Protein AF-A0A4Y2MZA9-F1 (afdb_monomer)

Nearest PDB structures (foldseek):
  6xov-assembly1_A  TM=9.235E-01  e=1.553E-06  Homo sapiens
  4l3t-assembly2_B  TM=9.206E-01  e=4.133E-06  Homo sapiens
  4nge-assembly1_A  TM=9.204E-01  e=6.743E-06  Homo sapiens
  6xot-assembly1_A  TM=9.144E-01  e=5.279E-06  Homo sapiens
  6xow-assembly1_A  TM=9.049E-01  e=3.888E-06  Homo sapiens

Mean predicted aligned error: 8.57 Å

Structure (mmCIF, N/CA/C/O backbone):
data_AF-A0A4Y2MZA9-F1
#
_entry.id   AF-A0A4Y2MZA9-F1
#
loop_
_atom_site.group_PDB
_atom_site.id
_atom_site.type_symbol
_atom_site.label_atom_id
_atom_site.label_alt_id
_atom_site.label_comp_id
_atom_site.label_asym_id
_atom_site.label_entity_id
_atom_site.label_seq_id
_atom_site.pdbx_PDB_ins_code
_atom_site.Cartn_x
_atom_site.Cartn_y
_atom_site.Cartn_z
_atom_site.occupancy
_atom_site.B_iso_or_equiv
_atom_site.auth_seq_id
_atom_site.auth_comp_id
_atom_site.auth_asym_id
_atom_site.auth_atom_id
_atom_site.pdbx_PDB_model_num
ATOM 1 N N . ASN A 1 1 ? -6.951 -19.127 -13.023 1.00 40.09 1 ASN A N 1
ATOM 2 C CA . ASN A 1 1 ? -6.759 -19.353 -11.571 1.00 40.09 1 ASN A CA 1
ATOM 3 C C . ASN A 1 1 ? -5.476 -18.684 -11.095 1.00 40.09 1 ASN A C 1
ATOM 5 O O . ASN A 1 1 ? -4.464 -19.354 -10.948 1.00 40.09 1 ASN A O 1
ATOM 9 N N . GLY A 1 2 ? -5.488 -17.361 -10.909 1.00 54.88 2 GLY A N 1
ATOM 10 C CA . GLY A 1 2 ? -4.338 -16.630 -10.369 1.00 54.88 2 GLY A CA 1
ATOM 11 C C . GLY A 1 2 ? -4.387 -16.648 -8.846 1.00 54.88 2 GLY A C 1
ATOM 12 O O . GLY A 1 2 ? -5.187 -15.929 -8.258 1.00 54.88 2 GLY A O 1
ATOM 13 N N . LYS A 1 3 ? -3.587 -17.502 -8.203 1.00 79.06 3 LYS A N 1
ATOM 14 C CA . LYS A 1 3 ? -3.398 -17.437 -6.750 1.00 79.06 3 LYS A CA 1
ATOM 15 C C . LYS A 1 3 ? -2.420 -16.300 -6.464 1.00 79.06 3 LYS A C 1
ATOM 17 O O . LYS A 1 3 ? -1.272 -16.373 -6.890 1.00 79.06 3 LYS A O 1
ATOM 22 N N . VAL A 1 4 ? -2.877 -15.259 -5.773 1.00 85.00 4 VAL A N 1
ATOM 23 C CA . VAL A 1 4 ? -1.984 -14.223 -5.239 1.00 85.00 4 VAL A CA 1
ATOM 24 C C . VAL A 1 4 ? -1.270 -14.824 -4.022 1.00 85.00 4 VAL A C 1
ATOM 26 O O . VAL A 1 4 ? -1.956 -15.359 -3.146 1.00 85.00 4 VAL A O 1
ATOM 29 N N . PRO A 1 5 ? 0.074 -14.809 -3.959 1.00 89.31 5 PRO A N 1
ATOM 30 C CA . PRO A 1 5 ? 0.799 -15.351 -2.817 1.00 89.31 5 PRO A CA 1
ATOM 31 C C . PRO A 1 5 ? 0.449 -14.560 -1.553 1.00 89.31 5 PRO A C 1
ATOM 33 O O . PRO A 1 5 ? 0.486 -13.331 -1.548 1.00 89.31 5 PRO A O 1
ATOM 36 N N . LEU A 1 6 ? 0.109 -15.277 -0.483 1.00 89.44 6 LEU A N 1
ATOM 37 C CA . LEU A 1 6 ? -0.250 -14.700 0.808 1.00 89.44 6 LEU A CA 1
ATOM 38 C C . LEU A 1 6 ? 0.757 -15.149 1.864 1.00 89.44 6 LEU A C 1
ATOM 40 O O . LEU A 1 6 ? 1.019 -16.342 2.009 1.00 89.44 6 LEU A O 1
ATOM 44 N N . GLN A 1 7 ? 1.281 -14.191 2.623 1.00 89.19 7 GLN A N 1
ATOM 45 C CA . GLN A 1 7 ? 2.104 -14.448 3.798 1.00 89.19 7 GLN A CA 1
ATOM 46 C C . GLN A 1 7 ? 1.321 -14.044 5.049 1.00 89.19 7 GLN A C 1
ATOM 48 O O . GLN A 1 7 ? 0.916 -12.891 5.181 1.00 89.19 7 GLN A O 1
ATOM 53 N N . ILE A 1 8 ? 1.125 -14.992 5.966 1.00 88.94 8 ILE A N 1
ATOM 54 C CA . ILE A 1 8 ? 0.458 -14.773 7.254 1.00 88.94 8 ILE A CA 1
ATOM 55 C C . ILE A 1 8 ? 1.495 -14.966 8.358 1.00 88.94 8 ILE A C 1
ATOM 57 O O . ILE A 1 8 ? 2.256 -15.930 8.333 1.00 88.94 8 ILE A O 1
ATOM 61 N N . CYS A 1 9 ? 1.533 -14.040 9.314 1.00 87.94 9 CYS A N 1
ATOM 62 C CA . CYS A 1 9 ? 2.400 -14.118 10.483 1.00 87.94 9 CYS A CA 1
ATOM 63 C C . CYS A 1 9 ? 1.573 -13.792 11.728 1.00 87.94 9 CYS A C 1
ATOM 65 O O . CYS A 1 9 ? 1.176 -12.644 11.928 1.00 87.94 9 CYS A O 1
ATOM 67 N N . GLU A 1 10 ? 1.285 -14.806 12.542 1.00 87.44 10 GLU A N 1
ATOM 68 C CA . GLU A 1 10 ? 0.568 -14.632 13.804 1.00 87.44 10 GLU A CA 1
ATOM 69 C C . GLU A 1 10 ? 1.542 -14.142 14.873 1.00 87.44 10 GLU A C 1
ATOM 71 O O . GLU A 1 10 ? 2.529 -14.812 15.175 1.00 87.44 10 GLU A O 1
ATOM 76 N N . GLN A 1 11 ? 1.292 -12.954 15.422 1.00 88.81 11 GLN A N 1
ATOM 77 C CA . GLN A 1 11 ? 2.113 -12.319 16.453 1.00 88.81 11 GLN A CA 1
ATOM 78 C C . GLN A 1 11 ? 1.199 -11.660 17.501 1.00 88.81 11 GLN A C 1
ATOM 80 O O . GLN A 1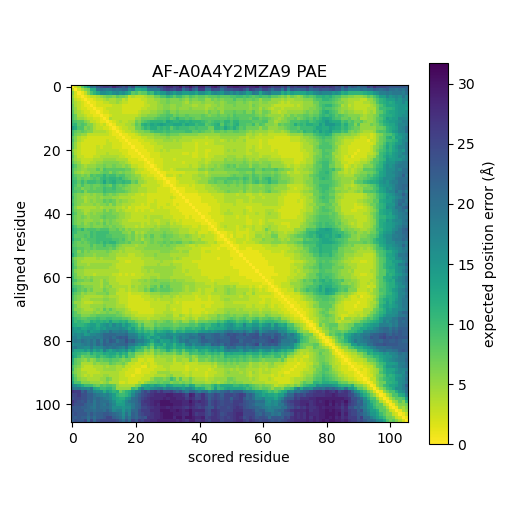 11 ? 0.102 -11.219 17.153 1.00 88.81 11 GLN A O 1
ATOM 85 N N . PRO A 1 12 ? 1.621 -11.551 18.774 1.00 85.19 12 PRO A N 1
ATOM 86 C CA . PRO A 1 12 ? 0.842 -10.891 19.822 1.00 85.19 12 PRO A CA 1
ATOM 87 C C . PRO A 1 12 ? 0.914 -9.359 19.680 1.00 85.19 12 PRO A C 1
ATOM 89 O O . PRO A 1 12 ? 1.636 -8.677 20.401 1.00 85.19 12 PRO A O 1
ATOM 92 N N . THR A 1 13 ? 0.175 -8.804 18.721 1.00 83.38 13 THR A N 1
ATOM 93 C CA . THR A 1 13 ? 0.224 -7.384 18.317 1.00 83.38 13 THR A CA 1
ATOM 94 C C . THR A 1 13 ? -0.781 -6.483 19.044 1.00 83.38 13 THR A C 1
ATOM 96 O O . THR A 1 13 ? -1.078 -5.393 18.563 1.00 83.38 13 THR A O 1
ATOM 99 N N . ASN A 1 14 ? -1.315 -6.907 20.194 1.00 86.06 14 ASN A N 1
ATOM 100 C CA . ASN A 1 14 ? -2.310 -6.153 20.974 1.00 86.06 14 ASN A CA 1
ATOM 101 C C . ASN A 1 14 ? -3.545 -5.745 20.148 1.00 86.06 14 ASN A C 1
ATOM 103 O O . ASN A 1 14 ? -3.906 -4.573 20.097 1.00 86.06 14 ASN A O 1
ATOM 107 N N . GLU A 1 15 ? -4.174 -6.717 19.476 1.00 82.81 15 GLU A N 1
ATOM 108 C CA . GLU A 1 15 ? -5.407 -6.522 18.682 1.00 82.81 15 GLU A CA 1
ATOM 109 C C . GLU A 1 15 ? -5.245 -5.604 17.454 1.00 82.81 15 GLU A C 1
ATOM 111 O O . GLU A 1 15 ? -6.220 -5.150 16.849 1.00 82.81 15 GLU A O 1
ATOM 116 N N . VAL A 1 16 ? -4.003 -5.365 17.036 1.00 84.44 16 VAL A N 1
ATOM 117 C CA . VAL A 1 16 ? -3.677 -4.618 15.823 1.00 84.44 16 VAL A CA 1
ATOM 118 C C . VAL A 1 16 ? -3.351 -5.584 14.691 1.00 84.44 16 VAL A C 1
ATOM 120 O O . VAL A 1 16 ? -2.478 -6.440 14.818 1.00 84.44 16 VAL A O 1
ATOM 123 N N . THR A 1 17 ? -4.021 -5.440 13.551 1.00 86.62 17 THR A N 1
ATOM 124 C CA . THR A 1 17 ? -3.695 -6.194 12.334 1.00 86.62 17 THR A CA 1
ATOM 125 C C . THR A 1 17 ? -2.908 -5.323 11.371 1.00 86.62 17 THR A C 1
ATOM 127 O O . THR A 1 17 ? -3.320 -4.214 11.031 1.00 86.62 17 THR A O 1
ATOM 130 N N . TYR A 1 18 ? -1.790 -5.860 10.889 1.00 87.25 18 TYR A N 1
ATOM 131 C CA . TYR A 1 18 ? -0.979 -5.244 9.848 1.00 87.25 18 TYR A CA 1
ATOM 132 C C . TYR A 1 18 ? -1.264 -5.938 8.525 1.00 87.25 18 TYR A C 1
ATOM 134 O O . TYR A 1 18 ? -1.007 -7.132 8.375 1.00 87.25 18 TYR A O 1
ATOM 142 N N . PHE A 1 19 ? -1.762 -5.184 7.554 1.00 89.62 19 PHE A N 1
ATOM 143 C CA . PHE A 1 19 ? -1.893 -5.648 6.184 1.00 89.62 19 PHE A CA 1
ATOM 144 C C . PHE A 1 19 ? -0.853 -4.954 5.309 1.00 89.62 19 PHE A C 1
ATOM 146 O O . PHE A 1 19 ? -0.651 -3.738 5.383 1.00 89.62 19 PHE A O 1
ATOM 153 N N . ARG A 1 20 ? -0.182 -5.743 4.472 1.00 90.38 20 ARG A N 1
ATOM 154 C CA . ARG A 1 20 ? 0.777 -5.254 3.488 1.00 90.38 20 ARG A CA 1
ATOM 155 C C . ARG A 1 20 ? 0.504 -5.927 2.152 1.00 90.38 20 ARG A C 1
ATOM 157 O O . ARG A 1 20 ? 0.498 -7.152 2.091 1.00 90.38 20 ARG A O 1
ATOM 164 N N . ALA A 1 21 ? 0.342 -5.135 1.100 1.00 90.12 21 ALA A N 1
ATOM 165 C CA . ALA A 1 21 ? 0.315 -5.634 -0.269 1.00 90.12 21 ALA A CA 1
ATOM 166 C C . ALA A 1 21 ? 1.534 -5.119 -1.035 1.00 90.12 21 ALA A C 1
ATOM 168 O O . ALA A 1 21 ? 1.928 -3.962 -0.882 1.00 90.12 21 ALA A O 1
ATOM 169 N N . LEU A 1 22 ? 2.121 -6.000 -1.841 1.00 90.88 22 LEU A N 1
ATOM 170 C CA . L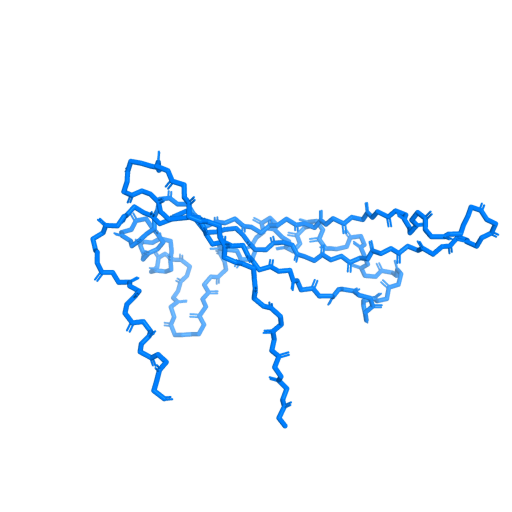EU A 1 22 ? 3.199 -5.683 -2.768 1.00 90.88 22 LEU A CA 1
ATOM 171 C C . LEU A 1 22 ? 2.621 -5.728 -4.179 1.00 90.88 22 LEU A C 1
ATOM 173 O O . LEU A 1 22 ? 2.036 -6.738 -4.572 1.00 90.88 22 LEU A O 1
ATOM 177 N N . VAL A 1 23 ? 2.765 -4.636 -4.918 1.00 89.44 23 VAL A N 1
ATOM 178 C CA . VAL A 1 23 ? 2.322 -4.524 -6.308 1.00 89.44 23 VAL A CA 1
ATOM 179 C C . VAL A 1 23 ? 3.555 -4.359 -7.176 1.00 89.44 23 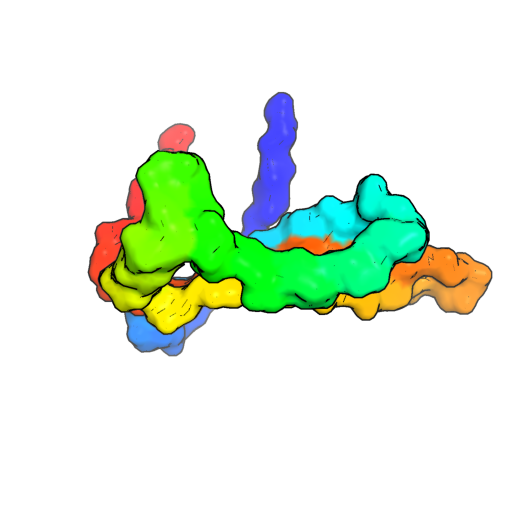VAL A C 1
ATOM 181 O O . VAL A 1 23 ? 4.355 -3.455 -6.939 1.00 89.44 23 VAL A O 1
ATOM 184 N N . ASP A 1 24 ? 3.709 -5.235 -8.164 1.00 88.38 24 ASP A N 1
ATOM 185 C CA . ASP A 1 24 ? 4.796 -5.135 -9.132 1.00 88.38 24 ASP A CA 1
ATOM 186 C C . ASP A 1 24 ? 4.638 -3.863 -9.976 1.00 88.38 24 ASP A C 1
ATOM 188 O O . ASP A 1 24 ? 3.586 -3.622 -10.571 1.00 88.38 24 ASP A O 1
ATOM 192 N N . ALA A 1 25 ? 5.687 -3.045 -10.001 1.00 88.44 25 ALA A N 1
ATOM 193 C CA . ALA A 1 25 ? 5.774 -1.816 -10.782 1.00 88.44 25 ALA A CA 1
ATOM 194 C C . ALA A 1 25 ? 6.792 -1.942 -11.931 1.00 88.44 25 ALA A C 1
ATOM 196 O O . ALA A 1 25 ? 7.206 -0.935 -12.503 1.00 88.44 25 ALA A O 1
ATOM 197 N N . SER A 1 26 ? 7.200 -3.165 -12.289 1.00 86.31 26 SER A N 1
ATOM 198 C CA . SER A 1 26 ? 8.101 -3.446 -13.415 1.00 86.31 26 SER A CA 1
ATOM 199 C C . SER A 1 26 ? 7.562 -2.969 -14.769 1.00 86.31 26 SER A C 1
ATOM 201 O O . SER A 1 26 ? 8.347 -2.649 -15.656 1.00 86.31 26 SER A O 1
ATOM 203 N N . GLY A 1 27 ? 6.236 -2.873 -14.919 1.00 86.44 27 GLY A N 1
ATOM 204 C CA . GLY A 1 27 ? 5.580 -2.372 -16.131 1.00 86.44 27 GLY A CA 1
ATOM 205 C C . GLY A 1 27 ? 5.596 -0.848 -16.296 1.00 86.44 27 GLY A C 1
ATOM 206 O O . GLY A 1 27 ? 5.127 -0.356 -17.319 1.00 86.44 27 GLY A O 1
ATOM 207 N N . VAL A 1 28 ? 6.096 -0.096 -15.310 1.00 87.94 28 VAL A N 1
ATOM 208 C CA . VAL A 1 28 ? 6.223 1.365 -15.402 1.00 87.94 28 VAL A CA 1
ATOM 209 C C . VAL A 1 28 ? 7.487 1.714 -16.189 1.00 87.94 28 VAL A C 1
ATOM 211 O O . VAL A 1 28 ? 8.569 1.188 -15.904 1.00 87.94 28 VAL A O 1
ATOM 214 N N . SER A 1 29 ? 7.341 2.606 -17.171 1.00 87.56 29 SER A N 1
ATOM 215 C CA . SER A 1 29 ? 8.436 3.108 -18.006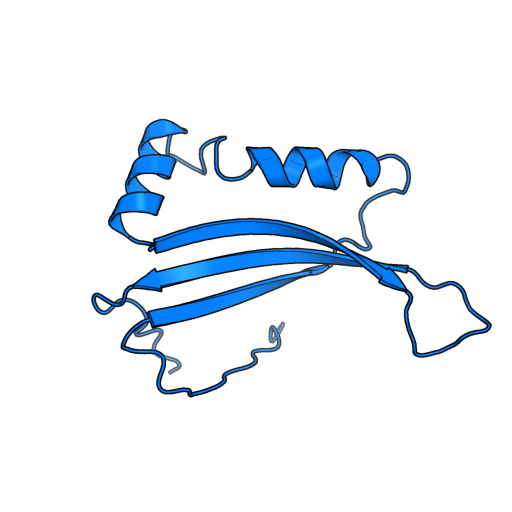 1.00 87.56 29 SER A CA 1
ATOM 216 C C . SER A 1 29 ? 9.528 3.784 -17.159 1.00 87.56 29 SER A C 1
ATOM 218 O O . SER A 1 29 ? 9.312 4.184 -16.013 1.00 87.56 29 SER A O 1
ATOM 220 N N . GLU A 1 30 ? 10.737 3.916 -17.708 1.00 82.44 30 GLU A N 1
ATOM 221 C CA . GLU A 1 30 ? 11.822 4.616 -17.003 1.00 82.44 30 GLU A CA 1
ATOM 222 C C . GLU A 1 30 ? 11.569 6.119 -16.863 1.00 82.44 30 GLU A C 1
ATOM 224 O O . GLU A 1 30 ? 12.005 6.723 -15.887 1.00 82.44 30 GLU A O 1
ATOM 229 N N . GLU A 1 31 ? 10.836 6.717 -17.799 1.00 85.88 31 GLU A N 1
ATOM 230 C CA . GLU A 1 31 ? 10.454 8.130 -17.750 1.00 85.88 31 GLU A CA 1
ATOM 231 C C . GLU A 1 31 ? 9.421 8.410 -16.647 1.00 85.88 31 GLU A C 1
ATOM 233 O O . GLU A 1 31 ? 9.549 9.394 -15.914 1.00 85.88 31 GLU A O 1
ATOM 238 N N . ASP A 1 32 ? 8.465 7.499 -16.442 1.00 88.62 32 ASP A N 1
ATOM 239 C CA . ASP A 1 32 ? 7.390 7.671 -15.460 1.00 88.62 32 ASP A CA 1
ATOM 240 C C . ASP A 1 32 ? 7.790 7.244 -14.042 1.00 88.62 32 ASP A C 1
ATOM 242 O O . ASP A 1 32 ? 7.095 7.562 -13.073 1.00 88.62 32 ASP A O 1
ATOM 246 N N . ILE A 1 33 ? 8.926 6.560 -13.867 1.00 86.81 33 ILE A N 1
ATOM 247 C CA . ILE A 1 33 ? 9.364 6.094 -12.542 1.00 86.81 33 ILE A CA 1
ATOM 248 C C . ILE A 1 33 ? 9.574 7.254 -11.562 1.00 86.81 33 ILE A C 1
ATOM 250 O O . ILE A 1 33 ? 9.319 7.118 -10.364 1.00 86.81 33 ILE A O 1
ATOM 254 N N . MET A 1 34 ? 9.985 8.419 -12.075 1.00 86.50 34 MET A N 1
ATOM 255 C CA . MET A 1 34 ? 10.175 9.635 -11.284 1.00 86.50 34 MET A CA 1
ATOM 256 C C . MET A 1 34 ? 8.852 10.192 -10.745 1.00 86.50 34 MET A C 1
ATOM 258 O O . MET A 1 34 ? 8.854 10.918 -9.751 1.00 86.50 34 MET A O 1
ATOM 262 N N . LEU A 1 35 ? 7.721 9.829 -11.357 1.00 90.94 35 LEU A N 1
ATOM 263 C CA . LEU A 1 35 ? 6.388 10.221 -10.908 1.00 90.94 35 LEU A CA 1
ATOM 264 C C . LEU A 1 35 ? 5.858 9.312 -9.798 1.00 90.94 35 LEU A C 1
ATOM 266 O O . LEU A 1 35 ? 4.969 9.733 -9.063 1.00 90.94 35 LEU A O 1
ATOM 270 N N . LEU A 1 36 ? 6.400 8.100 -9.620 1.00 90.38 36 LEU A N 1
ATOM 271 C CA . LEU A 1 36 ? 5.897 7.157 -8.615 1.00 90.38 36 LEU 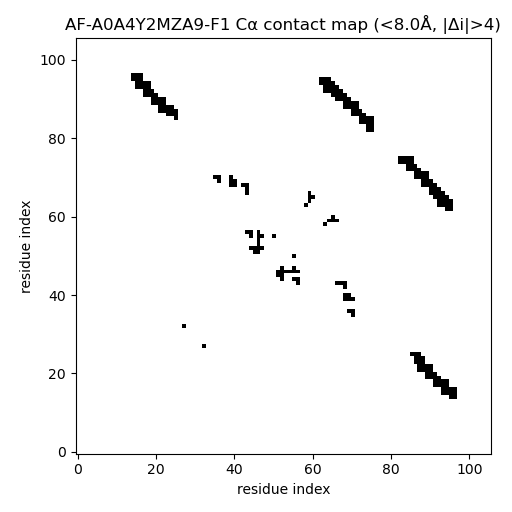A CA 1
ATOM 272 C C . LEU A 1 36 ? 5.959 7.704 -7.182 1.00 90.38 36 LEU A C 1
ATOM 274 O O . LEU A 1 36 ? 4.944 7.606 -6.495 1.00 90.38 36 LEU A O 1
ATOM 278 N N . PRO A 1 37 ? 7.053 8.334 -6.707 1.00 89.75 37 PRO A N 1
ATOM 279 C CA . PRO A 1 37 ? 7.064 8.955 -5.383 1.00 89.75 37 PRO A CA 1
ATOM 280 C C . PRO A 1 37 ? 5.967 10.013 -5.207 1.00 89.75 37 PRO A C 1
ATOM 282 O O . PRO A 1 37 ? 5.292 10.039 -4.175 1.00 89.75 37 PRO A O 1
ATOM 285 N N . LEU A 1 38 ? 5.745 10.848 -6.228 1.00 91.38 38 LEU A N 1
ATOM 286 C CA . LEU A 1 38 ? 4.692 11.864 -6.217 1.00 91.38 38 LEU A CA 1
ATOM 287 C C . LEU A 1 38 ? 3.304 11.221 -6.203 1.00 91.38 38 LEU A C 1
ATOM 289 O O . LEU A 1 38 ? 2.459 11.596 -5.400 1.00 91.38 38 LEU A O 1
ATOM 293 N N . PHE A 1 39 ? 3.080 10.216 -7.043 1.00 91.38 39 PHE A N 1
ATOM 294 C CA . PHE A 1 39 ? 1.844 9.447 -7.052 1.00 91.38 39 PHE A CA 1
ATOM 295 C C . PHE A 1 39 ? 1.558 8.849 -5.669 1.00 91.38 39 PHE A C 1
ATOM 297 O O . PHE A 1 39 ? 0.464 9.021 -5.134 1.00 91.38 39 PHE A O 1
ATOM 304 N N . THR A 1 40 ? 2.553 8.218 -5.038 1.00 91.69 40 THR A N 1
ATOM 305 C CA . THR A 1 40 ? 2.376 7.598 -3.719 1.00 91.69 40 THR A CA 1
ATOM 306 C C . THR A 1 40 ? 2.077 8.593 -2.601 1.00 91.69 40 THR A C 1
ATOM 308 O O . THR A 1 40 ? 1.429 8.212 -1.630 1.00 91.69 40 THR A O 1
ATOM 311 N N . SER A 1 41 ? 2.473 9.864 -2.734 1.00 90.56 41 SER A N 1
ATOM 312 C CA . SER A 1 41 ? 2.187 10.878 -1.711 1.00 90.56 41 SER A CA 1
ATOM 313 C C . SER A 1 41 ? 0.743 11.385 -1.753 1.00 90.56 41 SER A C 1
ATOM 315 O O . SER A 1 41 ? 0.208 11.786 -0.718 1.00 90.56 41 SER A O 1
ATOM 317 N N . ILE A 1 42 ? 0.098 11.333 -2.923 1.00 91.75 42 ILE A N 1
ATOM 318 C CA . ILE A 1 42 ? -1.253 11.873 -3.128 1.00 91.75 42 ILE A CA 1
ATOM 319 C C . ILE A 1 42 ? -2.329 10.800 -3.285 1.00 91.75 42 ILE A C 1
ATOM 321 O O . ILE A 1 42 ? -3.498 11.099 -3.067 1.00 91.75 42 ILE A O 1
ATOM 325 N N . VAL A 1 43 ? -1.979 9.558 -3.634 1.00 89.88 43 VAL A N 1
ATOM 326 C CA . VAL A 1 43 ? -2.954 8.512 -4.004 1.00 89.88 43 VAL A CA 1
ATOM 327 C C . VAL A 1 43 ? -4.012 8.247 -2.926 1.00 89.88 43 VAL A C 1
ATOM 329 O O . VAL A 1 43 ? -5.164 7.970 -3.245 1.00 89.88 43 VAL A O 1
ATOM 332 N N . THR A 1 44 ? -3.664 8.387 -1.646 1.00 87.50 44 THR A N 1
ATOM 333 C CA . THR A 1 44 ? -4.602 8.211 -0.522 1.00 87.50 44 THR A CA 1
ATOM 334 C C . THR A 1 44 ? -5.485 9.436 -0.262 1.00 87.50 44 THR A C 1
ATOM 336 O O . THR A 1 44 ? -6.431 9.350 0.513 1.00 87.50 44 THR A O 1
ATOM 339 N N . GLN A 1 45 ? -5.202 10.562 -0.919 1.00 89.50 45 GLN A N 1
ATOM 340 C CA . GLN A 1 45 ? -5.825 11.871 -0.699 1.00 89.50 45 GLN A CA 1
ATOM 341 C C . GLN A 1 45 ? -6.658 12.351 -1.897 1.00 89.50 45 GLN A C 1
ATOM 343 O O . GLN A 1 45 ? -7.194 13.453 -1.865 1.00 89.50 45 GLN A O 1
ATOM 348 N N . MET A 1 46 ? -6.772 11.564 -2.970 1.00 89.56 46 MET A N 1
ATOM 349 C CA . MET A 1 46 ? -7.489 11.969 -4.191 1.00 89.56 46 MET A CA 1
ATOM 350 C C . MET A 1 46 ? -8.971 11.554 -4.212 1.00 89.56 46 MET A C 1
ATOM 352 O O . MET A 1 46 ? -9.709 11.981 -5.098 1.00 89.56 46 MET A O 1
ATOM 356 N N . GLY A 1 47 ? -9.428 10.766 -3.233 1.00 89.00 47 GLY A N 1
ATOM 357 C CA . GLY A 1 47 ? -10.720 10.073 -3.301 1.00 89.00 47 GLY A CA 1
ATOM 358 C C . GLY A 1 47 ? -10.624 8.772 -4.106 1.00 89.00 47 GLY A C 1
ATOM 359 O O . GLY A 1 47 ? -9.623 8.508 -4.772 1.00 89.00 47 GLY A O 1
ATOM 360 N N . ALA A 1 48 ? -11.643 7.919 -4.009 1.00 89.94 48 ALA A N 1
ATOM 361 C CA . ALA A 1 48 ? -11.645 6.617 -4.676 1.00 89.94 48 ALA A CA 1
ATOM 362 C C . ALA A 1 48 ? -13.069 6.148 -4.994 1.00 89.94 48 ALA A C 1
ATOM 364 O O . ALA A 1 48 ? -13.943 6.138 -4.125 1.00 89.94 48 ALA A O 1
ATOM 365 N N . GLY A 1 49 ? -13.296 5.709 -6.236 1.00 91.56 49 GLY A N 1
ATOM 366 C CA . GLY A 1 49 ? -14.610 5.253 -6.692 1.00 91.56 49 GLY A CA 1
ATOM 367 C C . GLY A 1 49 ? -15.664 6.352 -6.549 1.00 91.56 49 GLY A C 1
ATOM 368 O O . GLY A 1 49 ? -15.561 7.392 -7.190 1.00 91.56 49 GLY A O 1
ATOM 369 N N . ASN A 1 50 ? -16.657 6.118 -5.688 1.00 92.25 50 ASN A N 1
ATOM 370 C CA . ASN A 1 50 ? -17.740 7.068 -5.416 1.00 92.25 50 ASN A CA 1
ATOM 371 C C . ASN A 1 50 ? -17.456 8.004 -4.227 1.00 92.25 50 ASN A C 1
ATOM 373 O O . ASN A 1 50 ? -18.315 8.814 -3.893 1.00 92.25 50 ASN A O 1
ATOM 377 N N . LEU A 1 51 ? -16.302 7.875 -3.565 1.00 92.19 51 LEU A N 1
ATOM 378 C CA . LEU A 1 51 ? -15.933 8.698 -2.415 1.00 92.19 51 LEU A CA 1
ATOM 379 C C . LEU A 1 51 ? -15.119 9.906 -2.872 1.00 92.19 51 LEU A C 1
ATOM 381 O O . LEU A 1 51 ? -14.077 9.757 -3.520 1.00 92.19 51 LEU A O 1
ATOM 385 N N . SER A 1 52 ? -15.551 11.098 -2.469 1.00 94.25 52 SER A N 1
ATOM 386 C CA . SER A 1 52 ? -14.722 12.299 -2.535 1.00 94.25 52 SER A CA 1
ATOM 387 C C . SER A 1 52 ? -13.492 12.164 -1.635 1.00 94.25 52 SER A C 1
ATOM 389 O O . SER A 1 52 ? -13.430 11.314 -0.745 1.00 94.25 52 SER A O 1
ATOM 391 N N . TYR A 1 53 ? -12.507 13.042 -1.824 1.00 92.75 53 TYR A N 1
ATOM 392 C CA . TYR A 1 53 ? -11.296 13.030 -1.003 1.00 92.75 53 TYR A CA 1
ATOM 393 C C . TYR A 1 53 ? -11.582 13.147 0.505 1.00 92.75 53 TYR A C 1
ATOM 395 O O . TYR A 1 53 ? -10.925 12.485 1.302 1.00 92.75 53 TYR A O 1
ATOM 403 N N . LYS A 1 54 ? -12.587 13.948 0.898 1.00 93.56 54 LYS A N 1
ATOM 404 C CA . LYS A 1 54 ? -12.982 14.120 2.305 1.00 93.56 54 LYS A CA 1
ATOM 405 C C . LYS A 1 54 ? -13.650 12.872 2.863 1.00 93.56 54 LYS A C 1
ATOM 407 O O . LYS A 1 54 ? -13.363 12.486 3.987 1.00 93.56 54 LYS A O 1
ATOM 412 N N . GLU A 1 55 ? -14.549 12.267 2.091 1.00 93.75 55 GLU A N 1
ATOM 413 C CA . GLU A 1 55 ? -15.256 11.056 2.515 1.00 93.75 55 GLU A CA 1
ATOM 414 C C . GLU A 1 55 ? -14.281 9.887 2.645 1.00 93.75 55 GLU A C 1
ATOM 416 O O . GLU A 1 55 ? -14.336 9.148 3.622 1.00 93.75 55 GLU A O 1
ATOM 421 N N . LEU A 1 56 ? -13.333 9.756 1.711 1.00 91.75 56 LEU A N 1
ATOM 422 C CA . LEU A 1 56 ? -12.286 8.746 1.802 1.00 91.75 56 LEU A CA 1
ATOM 423 C C . LEU A 1 56 ? -11.390 8.961 3.032 1.00 91.75 56 LEU A C 1
ATOM 425 O O . LEU A 1 56 ? -11.137 8.005 3.759 1.00 91.75 56 LEU A O 1
ATOM 429 N N . ASP A 1 57 ? -10.938 10.191 3.287 1.00 91.25 57 ASP A N 1
ATOM 430 C CA . ASP A 1 57 ? -10.126 10.514 4.469 1.00 91.25 57 ASP A CA 1
ATOM 431 C C . ASP A 1 57 ? -10.869 10.189 5.778 1.00 91.25 57 ASP A C 1
ATOM 433 O O . ASP A 1 57 ? -10.315 9.546 6.672 1.00 91.25 57 ASP A O 1
ATOM 437 N N . GLN A 1 58 ? -12.159 10.530 5.861 1.00 91.62 58 GLN A N 1
ATOM 438 C CA . GLN A 1 58 ? -13.000 10.169 7.005 1.00 91.62 58 GLN A CA 1
ATOM 439 C C . GLN A 1 58 ? -13.108 8.654 7.186 1.00 91.62 58 GLN A C 1
ATOM 441 O O . GLN A 1 58 ? -12.934 8.151 8.294 1.00 91.62 58 GLN A O 1
ATOM 446 N N . GLU A 1 59 ? -13.362 7.910 6.113 1.00 90.31 59 GLU A N 1
ATOM 447 C CA . GLU A 1 59 ? -13.460 6.451 6.157 1.00 90.31 59 GLU A CA 1
ATOM 448 C C . GLU A 1 59 ? -12.139 5.797 6.585 1.00 90.31 59 GLU A C 1
ATOM 450 O O . GLU A 1 59 ? -12.148 4.870 7.400 1.00 90.31 59 GLU A O 1
ATOM 455 N N . ILE A 1 60 ? -11.000 6.304 6.100 1.00 89.19 60 ILE A N 1
ATOM 456 C CA . ILE A 1 60 ? -9.666 5.853 6.514 1.00 89.19 60 ILE A CA 1
ATOM 457 C C . ILE A 1 60 ? -9.485 6.065 8.017 1.00 89.19 60 ILE A C 1
ATOM 459 O O . ILE A 1 60 ? -9.083 5.122 8.695 1.00 89.19 60 ILE A O 1
ATOM 463 N N . GLN A 1 61 ? -9.812 7.245 8.548 1.00 87.81 61 GLN A N 1
ATOM 464 C CA . GLN A 1 61 ? -9.667 7.552 9.977 1.00 87.81 61 GLN A CA 1
ATOM 465 C C . GLN A 1 61 ? -10.639 6.763 10.867 1.00 87.81 61 GLN A C 1
ATOM 467 O O . GLN A 1 61 ? -10.298 6.405 11.993 1.00 87.81 61 GLN A O 1
ATOM 472 N N . LEU A 1 62 ? -11.854 6.490 10.382 1.00 88.88 62 LEU A N 1
ATOM 473 C CA . LEU A 1 62 ? -12.883 5.773 11.140 1.00 88.88 62 LEU A CA 1
ATOM 474 C C . LEU A 1 62 ? -12.649 4.260 11.175 1.00 88.88 62 LEU A C 1
ATOM 476 O O . LEU A 1 62 ? -12.980 3.612 12.170 1.00 88.88 62 LEU A O 1
ATOM 480 N N . LYS A 1 63 ? -12.129 3.682 10.086 1.00 86.00 63 LYS A N 1
ATOM 481 C CA . LYS A 1 63 ? -12.024 2.222 9.914 1.00 86.00 63 LYS A CA 1
ATOM 482 C C . LYS A 1 63 ? -10.606 1.684 10.044 1.00 86.00 63 LYS A C 1
ATOM 484 O O . LYS A 1 63 ? -10.441 0.491 10.296 1.00 86.00 63 LYS A O 1
ATOM 489 N N . THR A 1 64 ? -9.594 2.526 9.874 1.00 86.88 64 THR A N 1
ATOM 490 C CA . THR A 1 64 ? -8.185 2.128 9.920 1.00 86.88 64 THR A CA 1
ATOM 491 C C . THR A 1 64 ? -7.426 3.035 10.885 1.00 86.88 64 THR A C 1
ATOM 493 O O . THR A 1 64 ? -7.803 4.177 11.119 1.00 86.88 64 THR A O 1
ATOM 496 N N . GLY A 1 65 ? -6.341 2.535 11.468 1.00 86.69 65 GLY A N 1
ATOM 4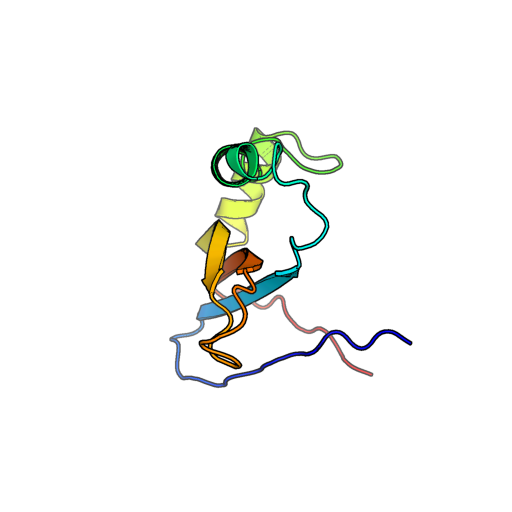97 C CA . GLY A 1 65 ? -5.408 3.391 12.199 1.00 86.69 65 GLY A CA 1
ATOM 498 C C . GLY A 1 65 ? -4.540 4.217 11.249 1.00 86.69 65 GLY A C 1
ATOM 499 O O . GLY A 1 65 ? -4.208 5.361 11.549 1.00 86.69 65 GLY A O 1
ATOM 500 N N . LYS A 1 66 ? -4.148 3.633 10.109 1.00 86.25 66 LYS A N 1
ATOM 501 C CA . LYS A 1 66 ? -3.339 4.298 9.082 1.00 86.25 66 LYS A CA 1
ATOM 502 C C . LYS A 1 66 ? -3.435 3.567 7.743 1.00 86.25 66 LYS A C 1
ATOM 504 O O . LYS A 1 66 ? -3.290 2.346 7.705 1.00 86.25 66 LYS A O 1
ATOM 509 N N . LEU A 1 67 ? -3.556 4.325 6.657 1.00 89.50 67 LEU A N 1
ATOM 510 C CA . LEU A 1 67 ? -3.367 3.873 5.278 1.00 89.50 67 LEU A CA 1
ATOM 511 C C . LEU A 1 67 ? -2.169 4.614 4.671 1.00 89.50 67 LEU A C 1
ATOM 513 O O . LEU A 1 67 ? -2.097 5.837 4.755 1.00 89.50 67 LEU A O 1
ATOM 517 N N . ASP A 1 68 ? -1.232 3.882 4.077 1.00 91.00 68 ASP A N 1
ATOM 518 C CA . ASP A 1 68 ? 0.001 4.429 3.505 1.00 91.00 68 ASP A CA 1
ATOM 519 C C . ASP A 1 68 ? 0.385 3.673 2.229 1.00 91.00 68 ASP A C 1
ATOM 521 O O . ASP A 1 68 ? 0.225 2.451 2.147 1.00 91.00 68 ASP A O 1
ATOM 525 N N . VAL A 1 69 ? 0.904 4.396 1.238 1.00 92.12 69 VAL A N 1
ATOM 526 C CA . VAL A 1 69 ? 1.468 3.819 0.014 1.00 92.12 69 VAL A CA 1
ATOM 527 C C . VAL A 1 69 ? 2.884 4.343 -0.146 1.00 92.12 69 VAL A C 1
ATOM 529 O O . VAL A 1 69 ? 3.121 5.540 -0.034 1.00 92.12 69 VAL A O 1
ATOM 532 N N . SER A 1 70 ? 3.829 3.455 -0.435 1.00 91.69 70 SER A N 1
ATOM 533 C CA . SER A 1 70 ? 5.233 3.815 -0.623 1.00 91.69 70 SER A CA 1
ATOM 534 C C . SER A 1 70 ? 5.825 3.104 -1.831 1.00 91.69 70 SER A C 1
ATOM 536 O O . SER A 1 70 ? 5.608 1.905 -2.003 1.00 91.69 70 SER A O 1
ATOM 538 N N . PHE A 1 71 ? 6.608 3.818 -2.634 1.00 90.94 71 PHE A N 1
ATOM 539 C CA . PHE A 1 71 ? 7.379 3.237 -3.730 1.00 90.94 71 PHE A CA 1
ATOM 540 C C . PHE A 1 71 ? 8.732 2.727 -3.229 1.00 90.94 71 PHE A C 1
ATOM 542 O O . PHE A 1 71 ? 9.414 3.418 -2.467 1.00 90.94 71 PHE A O 1
ATOM 549 N N . HIS A 1 72 ? 9.121 1.521 -3.642 1.00 87.94 72 HIS A N 1
ATOM 550 C CA . HIS A 1 72 ? 10.424 0.938 -3.343 1.00 87.94 72 HIS A CA 1
ATOM 551 C C . HIS A 1 72 ? 11.117 0.479 -4.626 1.00 87.94 72 HIS A C 1
ATOM 553 O O . HIS A 1 72 ? 10.557 -0.251 -5.448 1.00 87.94 72 HIS A O 1
ATOM 559 N N . LEU A 1 73 ? 12.368 0.915 -4.749 1.00 84.25 73 LEU A N 1
ATOM 560 C CA . LEU A 1 73 ? 13.308 0.528 -5.786 1.00 84.25 73 LEU A CA 1
ATOM 561 C C . LEU A 1 73 ? 14.462 -0.197 -5.098 1.00 84.25 73 LEU A C 1
ATOM 563 O O . LEU A 1 73 ? 15.066 0.344 -4.172 1.00 84.25 73 LEU A O 1
ATOM 567 N N . SER A 1 74 ? 14.741 -1.423 -5.520 1.00 82.88 74 SER A N 1
ATOM 568 C CA . SER A 1 74 ? 15.836 -2.225 -4.980 1.00 82.88 74 SER A CA 1
ATOM 569 C C . SER A 1 74 ? 16.540 -2.972 -6.105 1.00 82.88 74 SER A C 1
ATOM 571 O O . SER A 1 74 ? 15.962 -3.191 -7.168 1.00 82.88 74 SER A O 1
ATOM 573 N N . GLU A 1 75 ? 17.793 -3.336 -5.883 1.00 79.75 75 GLU A N 1
ATOM 574 C CA . GLU A 1 75 ? 18.563 -4.174 -6.798 1.00 79.75 75 GLU A CA 1
ATOM 575 C C . GLU A 1 75 ? 18.259 -5.644 -6.514 1.00 79.75 75 GLU A C 1
ATOM 577 O O . GLU A 1 75 ? 18.071 -6.037 -5.361 1.00 79.75 75 GLU A O 1
ATOM 582 N N . ASP A 1 76 ? 18.182 -6.452 -7.566 1.00 75.81 76 ASP A N 1
ATOM 583 C CA . ASP A 1 76 ? 18.039 -7.896 -7.438 1.00 75.81 76 ASP A CA 1
ATOM 584 C C . ASP A 1 76 ? 19.353 -8.497 -6.900 1.00 75.81 76 ASP A C 1
ATOM 586 O O . ASP A 1 76 ? 20.375 -8.440 -7.585 1.00 75.81 76 ASP A O 1
ATOM 590 N N . PRO A 1 77 ? 19.363 -9.094 -5.693 1.00 71.25 77 PRO A N 1
ATOM 591 C CA . PRO A 1 77 ? 20.577 -9.661 -5.110 1.00 71.25 77 PRO A CA 1
ATOM 592 C C . PRO A 1 77 ? 20.993 -10.992 -5.758 1.00 71.25 77 PRO A C 1
ATOM 594 O O . PRO A 1 77 ? 22.012 -11.564 -5.371 1.00 71.25 77 PRO A O 1
ATOM 597 N N . SER A 1 78 ? 20.198 -11.520 -6.694 1.00 75.62 78 SER A N 1
ATOM 598 C CA . SER A 1 78 ? 20.383 -12.856 -7.270 1.00 75.62 78 SER A CA 1
ATOM 599 C C . SER A 1 78 ? 21.566 -12.947 -8.239 1.00 75.62 78 SER A C 1
ATOM 601 O O . SER A 1 78 ? 22.079 -14.045 -8.448 1.00 75.62 78 SER A O 1
ATOM 603 N N . ASP A 1 79 ? 22.011 -11.828 -8.824 1.00 64.12 79 ASP A N 1
ATOM 604 C CA . ASP A 1 79 ? 23.152 -11.801 -9.746 1.00 64.12 79 ASP A CA 1
ATOM 605 C C . ASP A 1 79 ? 23.907 -10.453 -9.682 1.00 64.12 79 ASP A C 1
ATOM 607 O O . ASP A 1 79 ? 23.441 -9.459 -10.237 1.00 64.12 79 ASP A O 1
ATOM 611 N N . PRO A 1 80 ? 25.094 -10.389 -9.047 1.00 64.75 80 PRO A N 1
ATOM 612 C CA . PRO A 1 80 ? 25.880 -9.157 -8.947 1.00 64.75 80 PRO A CA 1
ATOM 613 C C . PRO A 1 80 ? 26.495 -8.687 -10.279 1.00 64.75 80 PRO A C 1
ATOM 615 O O . PRO A 1 80 ? 27.053 -7.591 -10.328 1.00 64.75 80 PRO A O 1
ATOM 618 N N . LEU A 1 81 ? 26.425 -9.484 -11.353 1.00 71.00 81 LEU A N 1
ATOM 619 C CA . LEU A 1 81 ? 26.896 -9.112 -12.694 1.00 71.00 81 LEU A CA 1
ATOM 620 C C . LEU A 1 81 ? 25.762 -8.616 -13.602 1.00 71.00 81 LEU A C 1
ATOM 622 O O . LEU A 1 81 ? 26.041 -8.012 -14.640 1.00 71.00 81 LEU A O 1
ATOM 626 N N . GLN A 1 82 ? 24.501 -8.847 -13.229 1.00 63.66 82 GLN A N 1
ATOM 627 C CA . GLN A 1 82 ? 23.327 -8.396 -13.972 1.00 63.66 82 GLN A CA 1
ATOM 628 C C . GLN A 1 82 ? 22.602 -7.313 -13.181 1.00 63.66 82 GLN A C 1
ATOM 630 O O . GLN A 1 82 ? 21.973 -7.570 -12.159 1.00 63.66 82 GLN A O 1
ATOM 635 N N . PHE A 1 83 ? 22.645 -6.080 -13.681 1.00 63.22 83 PHE A N 1
ATOM 636 C CA . PHE A 1 83 ? 21.912 -4.980 -13.067 1.00 63.22 83 PHE A CA 1
ATOM 637 C C . PHE A 1 83 ? 20.413 -5.130 -13.349 1.00 63.22 83 PHE A C 1
ATOM 639 O O . PHE A 1 83 ? 19.902 -4.65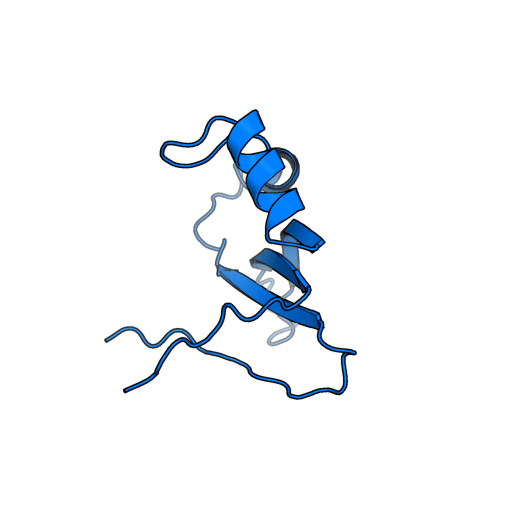8 -14.367 1.00 63.22 83 PHE A O 1
ATOM 646 N N . ARG A 1 84 ? 19.696 -5.815 -12.455 1.00 66.75 84 ARG A N 1
ATOM 647 C CA . ARG A 1 84 ? 18.238 -5.933 -12.511 1.00 66.75 84 ARG A CA 1
ATOM 648 C C . ARG A 1 84 ? 17.620 -5.141 -11.369 1.00 66.75 84 ARG A C 1
ATOM 650 O O . ARG A 1 84 ? 17.817 -5.446 -10.200 1.00 66.75 84 ARG A O 1
ATOM 657 N N . GLN A 1 85 ? 16.856 -4.112 -11.717 1.00 74.94 85 GLN A N 1
ATOM 658 C CA . GLN A 1 85 ? 16.089 -3.338 -10.747 1.00 74.94 85 GLN A CA 1
ATOM 659 C C . GLN A 1 85 ? 14.739 -4.007 -10.493 1.00 74.94 85 GLN A C 1
ATOM 661 O O . GLN A 1 85 ? 13.977 -4.263 -11.428 1.00 74.94 85 GLN A O 1
ATOM 666 N N . VAL A 1 86 ? 14.417 -4.239 -9.225 1.00 80.56 86 VAL A N 1
ATOM 667 C CA . VAL A 1 86 ? 13.093 -4.670 -8.778 1.00 80.56 86 VAL A CA 1
ATOM 668 C C . VAL A 1 86 ? 12.319 -3.438 -8.318 1.00 80.56 86 VAL A C 1
ATOM 670 O O . VAL A 1 86 ? 12.768 -2.679 -7.454 1.00 80.56 86 VAL A O 1
ATOM 673 N N . ARG A 1 87 ? 11.147 -3.233 -8.920 1.00 81.75 87 ARG A N 1
ATOM 674 C CA . ARG A 1 87 ? 10.285 -2.066 -8.704 1.00 81.75 87 ARG A CA 1
ATOM 675 C C . ARG A 1 87 ? 8.967 -2.542 -8.125 1.00 81.75 87 ARG A C 1
ATOM 677 O O . ARG A 1 87 ? 8.285 -3.348 -8.751 1.00 81.75 87 ARG A O 1
ATOM 684 N N . TYR A 1 88 ? 8.594 -2.049 -6.952 1.00 86.88 88 TYR A N 1
ATOM 685 C CA . TYR A 1 88 ? 7.320 -2.414 -6.346 1.00 86.88 88 TYR A CA 1
ATOM 686 C C . TYR A 1 88 ? 6.718 -1.266 -5.544 1.00 86.88 88 TYR A C 1
ATOM 688 O O . TYR A 1 88 ? 7.411 -0.472 -4.905 1.00 86.88 88 TYR A O 1
ATOM 696 N N . LEU A 1 89 ? 5.393 -1.192 -5.567 1.00 85.81 89 LEU A N 1
ATOM 697 C CA . LEU A 1 89 ? 4.626 -0.365 -4.648 1.00 85.81 89 LEU A CA 1
ATOM 698 C C . LEU A 1 89 ? 4.272 -1.211 -3.429 1.00 85.81 89 LEU A C 1
ATOM 700 O O . LEU A 1 89 ? 3.800 -2.342 -3.556 1.00 85.81 89 LEU A O 1
ATOM 704 N N . ILE A 1 90 ? 4.479 -0.652 -2.243 1.00 88.69 90 ILE A N 1
ATOM 705 C CA . ILE A 1 90 ? 3.971 -1.221 -1.002 1.00 88.69 90 ILE A CA 1
ATOM 706 C C . ILE A 1 90 ? 2.751 -0.426 -0.563 1.00 88.69 90 ILE A C 1
ATOM 708 O O . ILE A 1 90 ? 2.858 0.761 -0.268 1.00 88.69 90 ILE A O 1
ATOM 712 N N . LEU A 1 91 ? 1.625 -1.113 -0.423 1.00 87.31 91 LEU A N 1
ATOM 713 C CA . LEU A 1 91 ? 0.464 -0.634 0.314 1.00 87.31 91 LEU A CA 1
ATOM 714 C C . LEU A 1 91 ? 0.553 -1.158 1.749 1.00 87.31 91 LEU A C 1
ATOM 716 O O . LEU A 1 91 ? 0.690 -2.366 1.957 1.00 87.31 91 LEU A O 1
ATOM 720 N N . LYS A 1 92 ? 0.473 -0.272 2.738 1.00 88.75 92 LYS A N 1
ATOM 721 C CA . LYS A 1 92 ? 0.460 -0.612 4.165 1.00 88.75 92 LYS A CA 1
ATOM 722 C C . LYS A 1 92 ? -0.844 -0.123 4.774 1.00 88.75 92 LYS A C 1
ATOM 724 O O . LYS A 1 92 ? -1.188 1.050 4.664 1.00 88.75 92 LYS A O 1
ATOM 729 N N . ILE A 1 93 ? -1.544 -1.024 5.450 1.00 86.81 93 ILE A N 1
ATOM 730 C CA . ILE A 1 93 ? -2.758 -0.709 6.198 1.00 86.81 93 ILE A CA 1
ATOM 731 C C . ILE A 1 93 ? -2.565 -1.190 7.627 1.00 86.81 93 I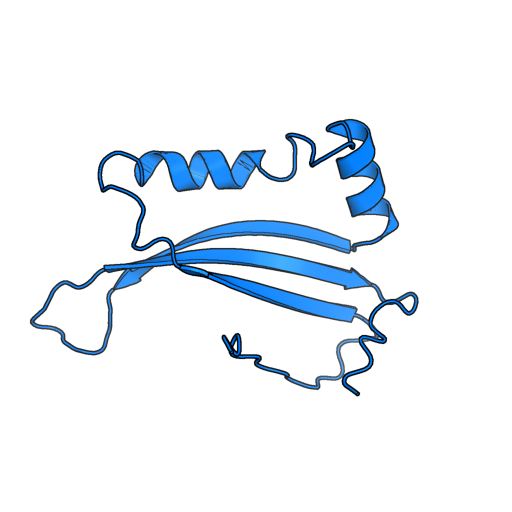LE A C 1
ATOM 733 O O . ILE A 1 93 ? -2.278 -2.364 7.876 1.00 86.81 93 ILE A O 1
ATOM 737 N N . LEU A 1 94 ? -2.714 -0.265 8.563 1.00 83.62 94 LEU A N 1
ATOM 738 C CA . LEU A 1 94 ? -2.796 -0.544 9.981 1.00 83.62 94 LEU A CA 1
ATOM 739 C C . LEU A 1 94 ? -4.266 -0.565 10.374 1.00 83.62 94 LEU A C 1
ATOM 741 O O . LEU A 1 94 ? -4.916 0.478 10.351 1.00 83.62 94 LEU A O 1
ATOM 745 N N . ASN A 1 95 ? -4.775 -1.724 10.768 1.00 77.62 95 ASN A N 1
ATOM 746 C CA . ASN A 1 95 ? -6.138 -1.860 11.260 1.00 77.62 95 ASN A CA 1
ATOM 747 C C . ASN A 1 95 ? -6.126 -2.078 12.769 1.00 77.62 95 ASN A C 1
ATOM 749 O O . ASN A 1 95 ? -5.503 -3.012 13.272 1.00 77.62 95 ASN A O 1
ATOM 753 N N . ILE A 1 96 ? -6.853 -1.224 13.483 1.00 65.19 96 ILE A N 1
ATOM 754 C CA . ILE A 1 96 ? -7.177 -1.425 14.894 1.00 65.19 96 ILE A CA 1
ATOM 755 C C . ILE A 1 96 ? -8.469 -2.240 14.885 1.00 65.19 96 ILE A C 1
ATOM 757 O O . ILE A 1 96 ? -9.485 -1.789 14.353 1.00 65.19 96 ILE A O 1
ATOM 761 N N . ILE A 1 97 ? -8.430 -3.486 15.352 1.00 53.78 97 ILE A N 1
ATOM 762 C CA . ILE A 1 97 ? -9.560 -4.399 15.180 1.00 53.78 97 ILE A CA 1
ATOM 763 C C . ILE A 1 97 ? -10.759 -3.915 16.017 1.00 53.78 97 ILE A C 1
ATOM 765 O O . ILE A 1 97 ? -10.807 -4.095 17.227 1.00 53.78 97 ILE A O 1
ATOM 769 N N . LYS A 1 98 ? -11.817 -3.441 15.350 1.00 48.41 98 LYS A N 1
ATOM 770 C CA . LYS A 1 98 ? -13.193 -3.864 15.668 1.00 48.41 98 LYS A CA 1
ATOM 771 C C . LYS A 1 98 ? -13.679 -4.777 14.545 1.00 48.41 9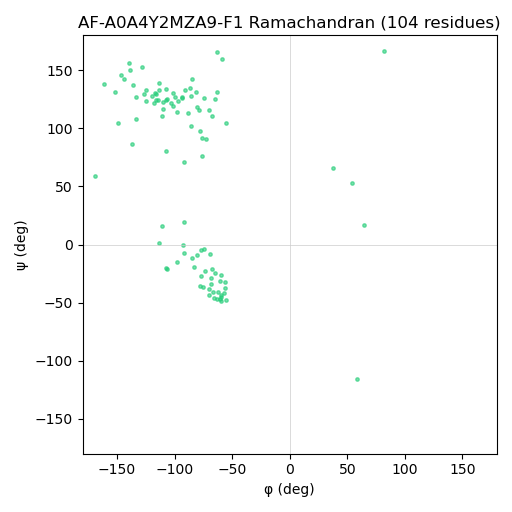8 LYS A C 1
ATOM 773 O O . LYS A 1 98 ? -14.358 -4.358 13.622 1.00 48.41 98 LYS A O 1
ATOM 778 N N . LYS A 1 99 ? -13.255 -6.038 14.629 1.00 46.12 99 LYS A N 1
ATOM 779 C CA . LYS A 1 99 ? -13.805 -7.227 13.962 1.00 46.12 99 LYS A CA 1
ATOM 780 C C . LYS A 1 99 ? -14.302 -7.016 12.519 1.00 46.12 99 LYS A C 1
ATOM 782 O O . LYS A 1 99 ? -15.481 -7.194 12.248 1.00 46.12 99 LYS A O 1
ATOM 787 N N . ILE A 1 100 ? -13.407 -6.713 11.579 1.00 43.84 100 ILE A N 1
ATOM 788 C CA . ILE A 1 100 ? -13.671 -6.891 10.141 1.00 43.84 100 ILE A CA 1
ATOM 789 C C . ILE A 1 100 ? -12.418 -7.489 9.510 1.00 43.84 100 ILE A C 1
ATOM 791 O O . ILE A 1 100 ? -11.534 -6.772 9.066 1.00 43.84 100 ILE A O 1
ATOM 795 N N . LEU A 1 101 ? -12.334 -8.816 9.551 1.00 40.12 101 LEU A N 1
ATOM 796 C CA . LEU A 1 101 ? -11.627 -9.666 8.587 1.00 40.12 101 LEU A CA 1
ATOM 797 C C . LEU A 1 101 ? -12.034 -11.117 8.879 1.00 40.12 101 LEU A C 1
ATOM 799 O O . LEU A 1 101 ? -11.229 -11.981 9.195 1.00 40.12 101 LEU A O 1
ATOM 803 N N . THR A 1 102 ? -13.338 -11.383 8.798 1.00 38.12 102 THR A N 1
ATOM 804 C CA . THR A 1 102 ? -13.828 -12.738 8.526 1.00 38.12 102 THR A CA 1
ATOM 805 C C . THR A 1 102 ? -13.975 -12.844 7.013 1.00 38.12 102 THR A C 1
ATOM 807 O O . THR A 1 102 ? -15.077 -12.820 6.475 1.00 38.12 102 THR A O 1
ATOM 810 N N . LEU A 1 103 ? -12.846 -12.880 6.301 1.00 37.12 103 LEU A N 1
ATOM 811 C CA . LEU A 1 103 ? -12.839 -13.438 4.953 1.00 37.12 103 LEU A CA 1
ATOM 812 C C . LEU A 1 103 ? -12.875 -14.952 5.140 1.00 37.12 103 LEU A C 1
ATOM 814 O O . LEU A 1 103 ? -11.854 -15.596 5.360 1.00 37.12 103 LEU A O 1
ATOM 818 N N . ASN A 1 104 ? -14.098 -15.481 5.148 1.00 29.44 104 ASN A N 1
ATOM 819 C CA . ASN A 1 104 ? -14.365 -16.901 5.005 1.00 29.44 104 ASN A CA 1
ATOM 820 C C . ASN A 1 104 ? -13.710 -17.381 3.705 1.00 29.44 104 ASN A C 1
ATOM 822 O O . ASN A 1 104 ? -14.222 -17.121 2.617 1.00 29.44 104 ASN A O 1
ATOM 826 N N . CYS A 1 105 ? -12.585 -18.077 3.826 1.00 28.36 105 CYS A N 1
ATOM 827 C CA . CYS A 1 105 ? -12.167 -19.042 2.821 1.00 28.36 105 CYS A CA 1
ATOM 828 C C . CYS A 1 105 ? -13.007 -20.304 3.047 1.00 28.36 105 CYS A C 1
ATOM 830 O O . CYS A 1 105 ? -12.720 -21.080 3.958 1.00 28.36 105 CYS A O 1
ATOM 832 N N . GLY A 1 106 ? -14.076 -20.440 2.262 1.00 32.31 106 GLY A N 1
ATOM 833 C CA . GLY A 1 106 ? -14.753 -21.707 1.982 1.00 32.31 106 GLY A CA 1
ATOM 834 C C . GLY A 1 106 ? -14.340 -22.222 0.612 1.00 32.31 106 GLY A C 1
ATOM 835 O O . GLY A 1 106 ? -13.979 -21.374 -0.238 1.00 32.31 106 GLY A O 1
#

Foldseek 3Di:
DDDDDDDDDDDPPVQKDKDKDKAFPVPPDPVCVVCVQVCQVCVQQCADDPGHSVRSVVCLVVFFVDWGKDKDWDFDPPDPVDGDITTIIMIITMGRDPDPDPPDPD

Solvent-accessible surface area (backbone atoms only — not comparable to full-atom values): 6750 Å² total; per-residue (Å²): 137,86,78,76,91,80,88,87,81,94,68,96,55,82,67,45,48,80,46,76,48,81,40,84,42,71,87,56,53,82,83,56,54,75,48,42,61,59,48,35,74,41,60,80,60,66,31,56,94,92,33,51,34,67,56,38,46,49,49,43,64,74,64,25,75,41,81,49,51,45,67,46,78,44,72,47,85,89,40,96,89,52,97,42,77,45,38,32,38,38,41,38,36,36,32,56,65,80,85,83,81,85,77,79,85,124

Organism: Araneus ventricosus (NCBI:txid182803)

InterPro domains:
  IPR011249 Metalloenzyme, LuxS/M16 peptidase-like [SSF63411] (2-85)
  IPR013578 Peptidase M16C associated [PF08367] (2-86)

Sequence (106 aa):
NGKVPLQICEQPTNEVTYFRALVDASGVSEEDIMLLPLFTSIVTQMGAGNLSYKELDQEIQLKTGKLDVSFHLSEDPSDPLQFRQVRYLILKILNIIKKILTLNCG

pLDDT: mean 80.79, std 15.98, range [28.36, 94.25]

Radius of gyration: 16.89 Å; Cα contacts (8 Å, |Δi|>4): 126; chains: 1; bounding box: 45×36×39 Å

Secondary structure (DSSP, 8-state):
-------------TTEEEEEEEEE-TTS-TTGGGGHHHHHHHGGGS-BTTB-HHHHHHHHHHH-SEEEEEEEEEE-TT-TTS--EEEEEEEEEEEE-SS-------